Protein AF-A0AAX0VH56-F1 (afdb_monomer)

Secondary structure (DSSP, 8-state):
--S-----HHHHHHHGGGSPP--PBTTBPPPPHHHHHHHHHH-

Structure (mmCIF, N/CA/C/O backbone):
data_AF-A0AAX0VH56-F1
#
_entry.id   AF-A0AAX0VH56-F1
#
loop_
_atom_site.group_PDB
_atom_site.id
_atom_site.type_symbol
_atom_site.label_atom_id
_atom_site.label_alt_id
_atom_site.label_comp_id
_atom_site.label_asym_id
_atom_site.label_entity_id
_atom_site.label_seq_id
_atom_site.pdbx_PDB_ins_code
_atom_site.Cartn_x
_atom_site.Cartn_y
_atom_site.Cartn_z
_atom_site.occupancy
_atom_site.B_iso_or_equiv
_atom_site.auth_seq_id
_atom_site.auth_comp_id
_atom_site.auth_asym_id
_atom_site.auth_atom_id
_atom_site.pdbx_PDB_model_num
ATOM 1 N N . MET A 1 1 ? -1.226 9.215 22.853 1.00 48.34 1 MET A N 1
ATOM 2 C CA . MET A 1 1 ? -1.752 8.449 21.704 1.00 48.34 1 MET A CA 1
ATOM 3 C C . MET A 1 1 ? -1.388 9.207 20.440 1.00 48.34 1 MET A C 1
ATOM 5 O O . MET A 1 1 ? -1.759 10.370 20.332 1.00 48.34 1 MET A O 1
ATOM 9 N N . SER A 1 2 ? -0.583 8.618 19.553 1.00 58.97 2 SER A N 1
ATOM 10 C CA . SER A 1 2 ? -0.283 9.231 18.253 1.00 58.97 2 SER A CA 1
ATOM 11 C C . SER A 1 2 ? -1.588 9.381 17.467 1.00 58.97 2 SER A C 1
ATOM 13 O O . SER A 1 2 ? -2.347 8.424 17.364 1.00 58.97 2 SER A O 1
ATOM 15 N N . ARG A 1 3 ? -1.864 10.579 16.942 1.00 63.19 3 ARG A N 1
ATOM 16 C CA . ARG A 1 3 ? -3.052 10.881 16.118 1.00 63.19 3 ARG A CA 1
ATOM 17 C C . ARG A 1 3 ? -2.952 10.362 14.680 1.00 63.19 3 ARG A C 1
ATOM 19 O O . ARG A 1 3 ? -3.839 10.622 13.879 1.00 63.19 3 ARG A O 1
ATOM 26 N N . PHE A 1 4 ? -1.854 9.691 14.345 1.00 70.19 4 PHE A N 1
ATOM 27 C CA . PHE A 1 4 ? -1.645 9.097 13.035 1.00 70.19 4 PHE A CA 1
ATOM 28 C C . PHE A 1 4 ? -2.201 7.676 13.061 1.00 70.19 4 PHE A C 1
ATOM 30 O O . PHE A 1 4 ? -1.582 6.773 13.623 1.00 70.19 4 PHE A O 1
ATOM 37 N N . GLN A 1 5 ? -3.403 7.508 12.513 1.00 79.62 5 GLN A N 1
ATOM 38 C CA . GLN A 1 5 ? -3.918 6.186 12.182 1.00 79.62 5 GLN A CA 1
ATOM 39 C C . GLN A 1 5 ? -3.227 5.715 10.898 1.00 79.62 5 GLN A C 1
ATOM 41 O O . GLN A 1 5 ? -3.084 6.477 9.946 1.00 79.62 5 GLN A O 1
ATOM 46 N N . MET A 1 6 ? -2.747 4.476 10.914 1.00 88.19 6 MET A N 1
ATOM 47 C CA . MET A 1 6 ? -2.131 3.786 9.782 1.00 88.19 6 MET A CA 1
ATOM 48 C C . MET A 1 6 ? -2.744 2.393 9.697 1.00 88.19 6 MET A C 1
ATOM 50 O O . MET A 1 6 ? -3.193 1.852 10.713 1.00 88.19 6 MET A O 1
ATOM 54 N N . LEU A 1 7 ? -2.755 1.814 8.498 1.00 93.12 7 LEU A N 1
ATOM 55 C CA . LEU A 1 7 ? -3.208 0.440 8.324 1.00 93.12 7 LEU A CA 1
ATOM 56 C C . LEU A 1 7 ? -2.217 -0.507 9.000 1.00 93.12 7 LEU A C 1
ATOM 58 O O . LEU A 1 7 ? -1.000 -0.344 8.860 1.00 93.12 7 LEU A O 1
ATOM 62 N N . SER A 1 8 ? -2.728 -1.522 9.698 1.00 93.81 8 SER A N 1
ATOM 63 C CA . SER A 1 8 ? -1.882 -2.643 10.106 1.00 93.81 8 SER A CA 1
ATOM 64 C C . SER A 1 8 ? -1.423 -3.423 8.875 1.00 93.81 8 SER A C 1
ATOM 66 O O . SER A 1 8 ? -2.091 -3.429 7.839 1.00 93.81 8 SER A O 1
ATOM 68 N N . 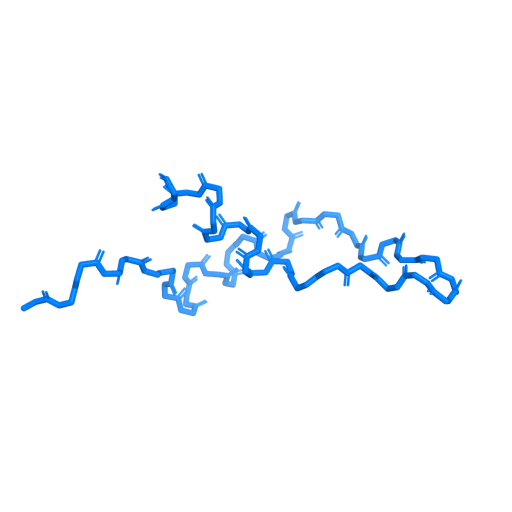ASP A 1 9 ? -0.313 -4.149 8.995 1.00 94.62 9 ASP A N 1
ATOM 69 C CA . ASP A 1 9 ? 0.179 -4.981 7.891 1.00 94.62 9 ASP A CA 1
ATOM 70 C C . ASP A 1 9 ? -0.847 -6.042 7.479 1.00 94.62 9 ASP A C 1
ATOM 72 O O . ASP A 1 9 ? -1.073 -6.264 6.297 1.00 94.62 9 ASP A O 1
ATOM 76 N N . THR A 1 10 ? -1.569 -6.617 8.444 1.00 96.81 10 THR A N 1
ATOM 77 C CA . THR A 1 10 ? -2.650 -7.576 8.176 1.00 96.81 10 THR A CA 1
ATOM 78 C C . THR A 1 10 ? -3.812 -6.974 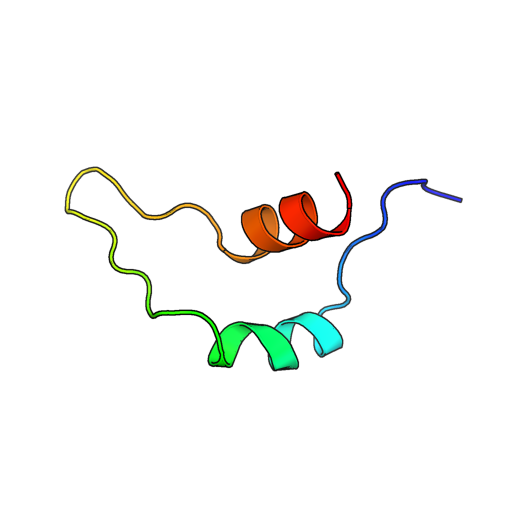7.388 1.00 96.81 10 THR A C 1
ATOM 80 O O . THR A 1 10 ? -4.374 -7.644 6.527 1.00 96.81 10 THR A O 1
ATOM 83 N N . GLN A 1 11 ? -4.183 -5.719 7.654 1.00 95.19 11 GLN A N 1
ATOM 84 C CA . GLN A 1 11 ? -5.205 -5.020 6.873 1.00 95.19 11 GLN A CA 1
ATOM 85 C C . GLN A 1 11 ? -4.689 -4.699 5.470 1.00 95.19 11 GLN A C 1
ATOM 87 O O . GLN A 1 11 ? -5.424 -4.834 4.494 1.00 95.19 11 GLN A O 1
ATOM 92 N N . TRP A 1 12 ? -3.420 -4.303 5.366 1.00 95.19 12 TRP A N 1
ATOM 93 C CA . TRP A 1 12 ? -2.781 -4.019 4.090 1.00 95.19 12 TRP A CA 1
ATOM 94 C C . TRP A 1 12 ? -2.721 -5.254 3.181 1.00 95.19 12 TRP A C 1
ATOM 96 O O . TRP A 1 12 ? -3.072 -5.143 2.010 1.00 95.19 12 TRP A O 1
ATOM 106 N N . GLU A 1 13 ? -2.379 -6.431 3.709 1.00 96.56 13 GLU A N 1
ATOM 107 C CA . GLU A 1 13 ? -2.350 -7.700 2.957 1.00 96.56 13 GLU A CA 1
ATOM 108 C C . GLU A 1 13 ? -3.713 -8.086 2.356 1.00 96.56 13 GLU A C 1
ATOM 110 O O . GLU A 1 13 ? -3.776 -8.739 1.317 1.00 96.56 13 GLU A O 1
ATOM 115 N N . LEU A 1 14 ? -4.824 -7.651 2.961 1.00 96.31 14 LEU A N 1
ATOM 116 C CA . LEU A 1 14 ? -6.162 -7.867 2.401 1.00 96.31 14 LEU A CA 1
ATOM 117 C C . LEU A 1 14 ? -6.476 -6.903 1.248 1.00 96.31 14 LEU A C 1
ATOM 119 O O . LEU A 1 14 ? -7.210 -7.259 0.329 1.00 96.31 14 LEU A O 1
ATOM 123 N N . ILE A 1 15 ? -5.934 -5.684 1.295 1.00 94.25 15 ILE A N 1
ATOM 124 C CA . ILE A 1 15 ? -6.217 -4.616 0.326 1.00 94.25 15 ILE A CA 1
ATOM 125 C C . ILE A 1 15 ? -5.279 -4.696 -0.880 1.00 94.25 15 ILE A C 1
ATOM 127 O O . ILE A 1 15 ? -5.725 -4.531 -2.015 1.00 94.25 15 ILE A O 1
ATOM 131 N N . ALA A 1 16 ? -3.987 -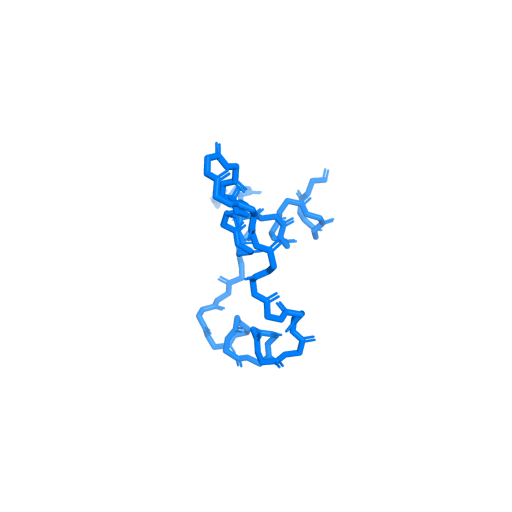4.944 -0.656 1.00 93.69 16 ALA A N 1
ATOM 132 C CA . ALA A 1 16 ? -2.955 -4.891 -1.687 1.00 93.69 16 ALA A CA 1
ATOM 133 C C . ALA A 1 16 ? -3.266 -5.746 -2.935 1.00 93.69 16 ALA A C 1
ATOM 135 O O . ALA A 1 16 ? -3.075 -5.233 -4.040 1.00 93.69 16 ALA A O 1
ATOM 136 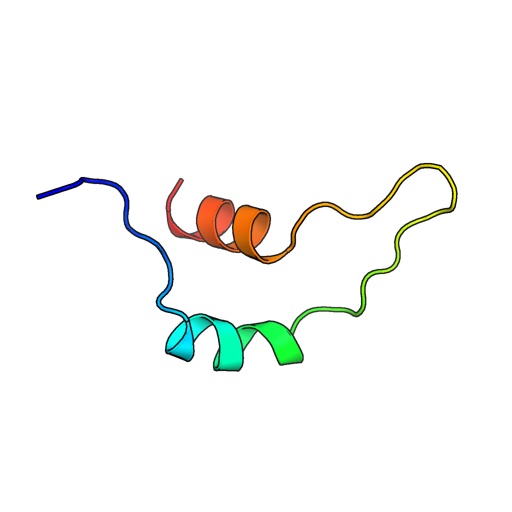N N . PRO A 1 17 ? -3.809 -6.979 -2.823 1.00 94.75 17 PRO A N 1
ATOM 137 C CA . PRO A 1 17 ? -4.158 -7.799 -3.986 1.00 94.75 17 PRO A CA 1
ATOM 138 C C . PRO A 1 17 ? -5.323 -7.247 -4.820 1.00 94.75 17 P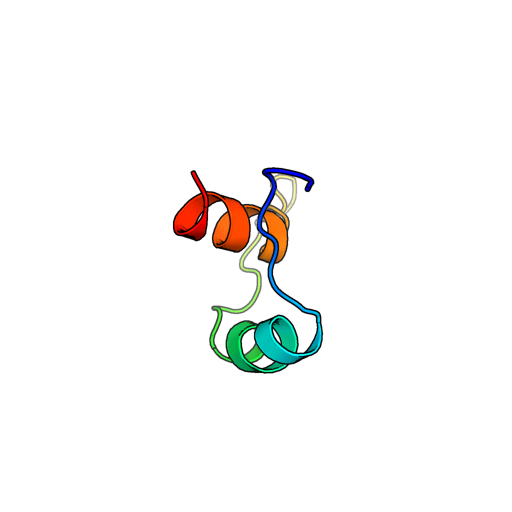RO A C 1
ATOM 140 O O . PRO A 1 17 ? -5.498 -7.652 -5.965 1.00 94.75 17 PRO A O 1
ATOM 143 N N . MET A 1 18 ? -6.136 -6.350 -4.254 1.00 93.75 18 MET A N 1
ATOM 144 C CA . MET A 1 18 ? -7.279 -5.734 -4.937 1.00 93.75 18 MET A CA 1
ATOM 145 C C . MET A 1 18 ? -6.882 -4.493 -5.742 1.00 93.75 18 MET A C 1
ATOM 147 O O . MET A 1 18 ? -7.673 -3.990 -6.541 1.00 93.75 18 MET A O 1
ATOM 151 N N . LEU A 1 19 ? -5.676 -3.966 -5.518 1.00 90.31 19 LEU A N 1
ATOM 152 C CA . LEU A 1 19 ? -5.191 -2.788 -6.221 1.00 90.31 19 LEU A CA 1
ATOM 153 C C . LEU A 1 19 ? -4.762 -3.150 -7.648 1.00 90.31 19 LEU A C 1
ATOM 155 O O . LEU A 1 19 ? -4.259 -4.250 -7.892 1.00 90.31 19 LEU A O 1
ATOM 159 N N . PRO A 1 20 ? -4.913 -2.222 -8.610 1.00 87.00 20 PRO A N 1
ATOM 160 C CA . PRO A 1 20 ? -4.378 -2.432 -9.944 1.00 87.00 20 PRO A CA 1
ATOM 161 C C . PRO A 1 20 ? -2.865 -2.658 -9.870 1.00 87.00 20 PRO A C 1
ATOM 163 O O . PRO A 1 20 ? -2.155 -2.021 -9.084 1.00 87.00 20 PRO A O 1
ATOM 166 N N . THR A 1 21 ? -2.355 -3.543 -10.727 1.00 81.56 21 THR A N 1
ATOM 167 C CA . THR A 1 21 ? -0.912 -3.715 -10.902 1.00 81.56 21 THR A CA 1
ATOM 168 C C . THR A 1 21 ? -0.266 -2.370 -11.228 1.00 81.56 21 THR A C 1
ATOM 170 O O . THR A 1 21 ? -0.843 -1.543 -11.932 1.00 81.56 21 THR A O 1
ATOM 173 N N . ARG A 1 22 ? 0.939 -2.118 -10.6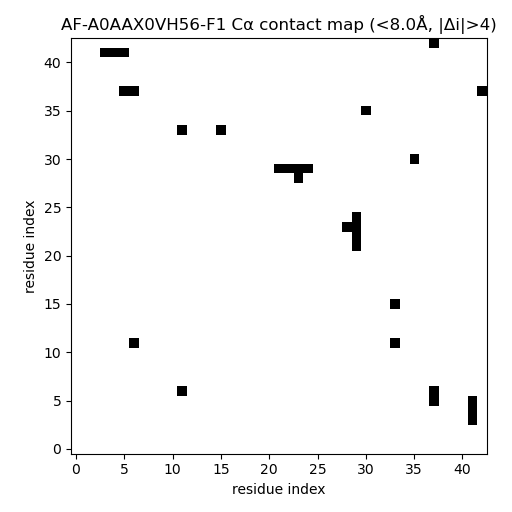98 1.00 72.44 22 ARG A N 1
ATOM 174 C CA . ARG A 1 22 ? 1.658 -0.853 -10.922 1.00 72.44 22 ARG A CA 1
ATOM 175 C C . ARG A 1 22 ? 1.892 -0.629 -12.421 1.00 72.44 22 ARG A C 1
ATOM 177 O O . ARG A 1 22 ? 2.855 -1.135 -12.986 1.00 72.44 22 ARG A O 1
ATOM 184 N N . THR A 1 23 ? 1.071 0.207 -13.048 1.00 74.00 23 THR A N 1
ATOM 185 C CA . THR A 1 23 ? 1.214 0.633 -14.451 1.00 74.00 23 THR A CA 1
ATOM 186 C C . THR A 1 23 ? 2.070 1.898 -14.567 1.00 74.00 23 THR A C 1
ATOM 188 O O . THR A 1 23 ? 1.678 2.879 -15.206 1.00 74.00 23 THR A O 1
ATOM 191 N N . GLY A 1 24 ? 3.221 1.931 -13.889 1.00 76.50 24 GLY A N 1
ATOM 192 C CA . GLY A 1 24 ? 4.166 3.041 -14.028 1.00 76.50 24 GLY A CA 1
ATOM 193 C C . GLY A 1 24 ? 4.693 3.136 -15.464 1.00 76.50 24 GLY A C 1
ATOM 194 O O . GLY A 1 24 ? 4.836 2.121 -16.143 1.00 76.50 24 GLY A O 1
ATOM 195 N N . ARG A 1 25 ? 4.997 4.350 -15.939 1.00 79.25 25 ARG A N 1
ATOM 196 C CA . ARG A 1 25 ? 5.697 4.545 -17.222 1.00 79.25 25 ARG A CA 1
ATOM 197 C C . ARG A 1 25 ? 7.201 4.630 -16.970 1.00 79.25 25 ARG A C 1
ATOM 199 O O . ARG A 1 25 ? 7.622 5.086 -15.907 1.00 79.25 25 ARG A O 1
ATOM 206 N N . ALA A 1 26 ? 8.019 4.240 -17.947 1.00 78.81 26 ALA A N 1
ATOM 207 C CA . ALA A 1 26 ? 9.465 4.452 -17.865 1.00 78.81 26 ALA A CA 1
ATOM 208 C C . ALA A 1 26 ? 9.762 5.949 -17.629 1.00 78.81 26 ALA A C 1
ATOM 210 O O . ALA A 1 26 ? 9.205 6.807 -18.311 1.00 78.81 26 ALA A O 1
ATOM 211 N N . GLY A 1 27 ? 10.565 6.264 -16.608 1.00 84.38 27 GLY A N 1
ATOM 212 C CA . GLY A 1 27 ? 10.857 7.643 -16.183 1.00 84.38 27 GLY A CA 1
ATOM 213 C C . GLY A 1 27 ? 9.775 8.322 -15.327 1.00 84.38 27 GLY A C 1
ATOM 214 O O . GLY A 1 27 ? 10.013 9.407 -14.805 1.00 84.38 27 GLY A O 1
ATOM 215 N N . ARG A 1 28 ? 8.611 7.690 -15.123 1.00 80.75 28 ARG A N 1
ATOM 216 C CA . ARG A 1 28 ? 7.566 8.149 -14.195 1.00 80.75 28 ARG A CA 1
ATOM 217 C C . ARG A 1 28 ? 6.996 6.956 -13.418 1.00 80.75 28 ARG A C 1
ATOM 219 O O . ARG A 1 28 ? 5.933 6.435 -13.784 1.00 80.75 28 ARG A O 1
ATOM 226 N N . PRO A 1 29 ? 7.709 6.491 -12.376 1.00 77.38 29 PRO A N 1
ATOM 227 C CA . PRO A 1 29 ? 7.249 5.373 -11.567 1.00 77.38 29 PRO A CA 1
ATOM 228 C C . PRO A 1 29 ? 5.930 5.720 -10.873 1.00 77.38 29 PRO A C 1
ATOM 230 O O . PRO A 1 29 ? 5.637 6.881 -10.582 1.00 77.38 29 PRO A O 1
ATOM 233 N N . PHE A 1 30 ? 5.122 4.694 -10.623 1.00 80.06 30 PHE A N 1
ATOM 234 C CA . PHE A 1 30 ? 3.924 4.845 -9.809 1.00 80.06 30 PHE A CA 1
ATOM 235 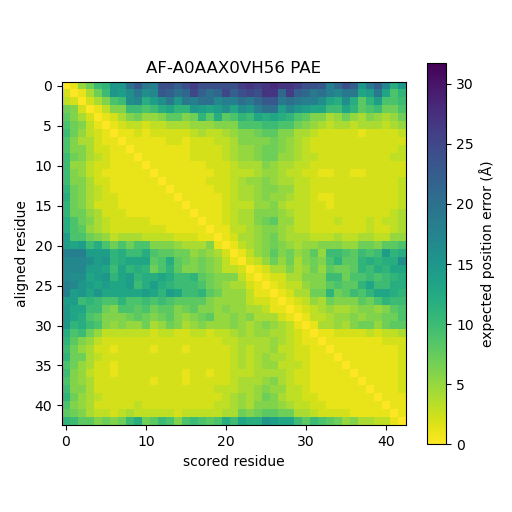C C . PHE A 1 30 ? 4.327 5.091 -8.348 1.00 80.06 30 PHE A C 1
ATOM 237 O O . PHE A 1 30 ? 5.321 4.530 -7.884 1.00 80.06 30 PHE A O 1
ATOM 244 N N . ALA A 1 31 ? 3.566 5.924 -7.636 1.00 81.44 31 ALA A N 1
ATOM 245 C CA . ALA A 1 31 ? 3.814 6.200 -6.223 1.00 81.44 31 ALA A CA 1
ATOM 246 C C . ALA A 1 31 ? 3.670 4.935 -5.360 1.00 81.44 31 ALA A C 1
ATOM 248 O O . ALA A 1 31 ? 3.132 3.911 -5.800 1.00 81.44 31 ALA A O 1
ATOM 249 N N . ASP A 1 32 ? 4.143 4.993 -4.114 1.00 89.38 32 ASP A N 1
ATOM 250 C CA . ASP A 1 32 ? 3.868 3.900 -3.194 1.00 89.38 32 ASP A CA 1
ATOM 251 C C . ASP A 1 32 ? 2.361 3.776 -2.929 1.00 89.38 32 ASP A C 1
ATOM 253 O O . ASP A 1 32 ? 1.694 4.749 -2.573 1.00 89.38 32 ASP A O 1
ATOM 257 N N . ALA A 1 33 ? 1.817 2.582 -3.173 1.00 90.94 33 ALA A N 1
ATOM 258 C CA . ALA A 1 33 ? 0.379 2.370 -3.144 1.00 90.94 33 ALA A CA 1
ATOM 259 C C . ALA A 1 33 ? -0.166 2.432 -1.712 1.00 90.94 33 ALA A C 1
ATOM 261 O O . ALA A 1 33 ? -1.276 2.923 -1.517 1.00 90.94 33 ALA A O 1
ATOM 262 N N . ARG A 1 34 ? 0.623 2.005 -0.714 1.00 92.31 34 ARG A N 1
ATOM 263 C CA . ARG A 1 34 ? 0.220 2.045 0.695 1.00 92.31 34 ARG A CA 1
ATOM 264 C C . ARG A 1 34 ? 0.104 3.477 1.170 1.00 92.31 34 ARG A C 1
ATOM 266 O O . ARG A 1 34 ? -0.950 3.855 1.669 1.00 92.31 34 ARG A O 1
ATOM 273 N N . THR A 1 35 ? 1.115 4.294 0.893 1.00 90.62 35 THR A N 1
ATOM 274 C CA . THR A 1 35 ? 1.095 5.721 1.238 1.00 90.62 35 THR A CA 1
ATOM 275 C C . THR A 1 35 ? -0.108 6.442 0.628 1.00 90.62 35 THR A C 1
ATOM 277 O O . THR A 1 35 ? -0.743 7.258 1.292 1.00 90.62 35 THR A O 1
ATOM 280 N N . MET A 1 36 ? -0.455 6.134 -0.626 1.00 90.94 36 MET A N 1
ATOM 281 C CA . MET A 1 36 ? -1.624 6.730 -1.283 1.00 90.94 36 MET A CA 1
ATOM 282 C C . MET A 1 36 ? -2.939 6.298 -0.630 1.00 90.94 36 MET A C 1
ATOM 284 O O . MET A 1 36 ? -3.800 7.140 -0.385 1.00 90.94 36 MET A O 1
ATOM 288 N N . VAL A 1 37 ? -3.101 5.008 -0.327 1.00 91.94 37 VAL A N 1
ATOM 289 C CA . VAL A 1 37 ? -4.313 4.480 0.317 1.00 91.94 37 VAL A CA 1
ATOM 290 C C . VAL A 1 37 ? -4.465 5.019 1.740 1.00 91.94 37 VAL A C 1
ATOM 292 O O . VAL A 1 37 ? -5.544 5.483 2.097 1.00 91.94 37 VAL A O 1
ATOM 295 N N . GLU A 1 38 ? -3.395 5.034 2.533 1.00 93.25 38 GLU A N 1
ATOM 296 C CA . GLU A 1 38 ? -3.409 5.598 3.888 1.00 93.25 38 GLU A CA 1
ATOM 297 C C . GLU A 1 38 ? -3.760 7.089 3.868 1.00 93.25 38 GLU A C 1
ATOM 299 O O . GLU A 1 38 ? -4.589 7.532 4.660 1.00 93.25 38 GLU A O 1
ATOM 304 N N . ALA A 1 39 ? -3.224 7.854 2.911 1.00 90.00 39 ALA A N 1
ATOM 305 C CA . ALA A 1 39 ? -3.612 9.247 2.718 1.00 90.00 39 ALA A CA 1
ATOM 306 C C . ALA A 1 39 ? -5.075 9.397 2.269 1.00 90.00 39 ALA A C 1
ATOM 308 O O . ALA A 1 39 ? -5.716 10.382 2.605 1.00 90.00 39 ALA A O 1
ATOM 309 N N . ILE A 1 40 ? -5.649 8.456 1.517 1.00 91.44 40 ILE A N 1
ATOM 310 C CA . ILE A 1 40 ? -7.071 8.518 1.150 1.00 91.44 40 ILE A CA 1
ATOM 311 C C . ILE A 1 40 ? -7.971 8.278 2.368 1.00 91.44 40 ILE A C 1
ATOM 313 O O . ILE A 1 40 ? -8.973 8.978 2.499 1.00 91.44 40 ILE A O 1
ATOM 317 N N . ILE A 1 41 ? -7.618 7.314 3.225 1.00 91.56 41 ILE A N 1
ATOM 318 C CA . ILE A 1 41 ? -8.424 6.892 4.382 1.00 91.56 41 ILE A CA 1
ATOM 319 C C . ILE A 1 41 ? -8.302 7.877 5.553 1.00 91.56 41 ILE A C 1
ATOM 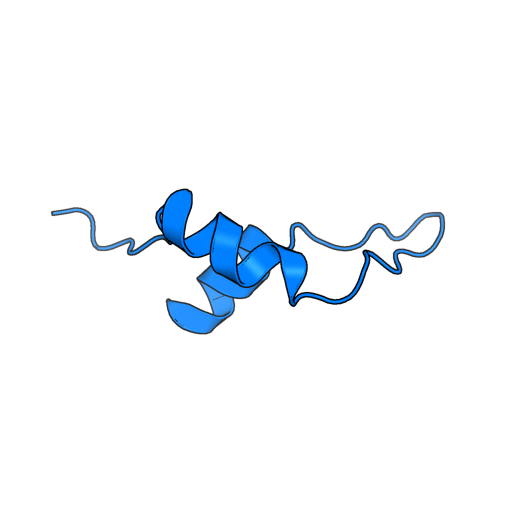321 O O . ILE A 1 41 ? -9.298 8.141 6.221 1.00 91.56 41 ILE A O 1
ATOM 325 N N . TYR A 1 42 ? -7.096 8.394 5.814 1.00 89.56 42 TYR A N 1
ATOM 326 C CA . TYR A 1 42 ? -6.775 9.124 7.047 1.00 89.56 42 TYR A CA 1
ATOM 327 C C . TYR A 1 42 ? -6.412 10.609 6.854 1.00 89.56 42 TYR A C 1
ATOM 329 O O . TYR A 1 42 ? -6.060 11.260 7.841 1.00 89.56 42 TYR A O 1
ATOM 337 N N . ARG A 1 43 ? -6.471 11.155 5.627 1.00 77.81 43 ARG A N 1
ATOM 338 C CA . ARG A 1 43 ? -6.462 12.620 5.417 1.00 77.81 43 ARG A CA 1
ATOM 339 C C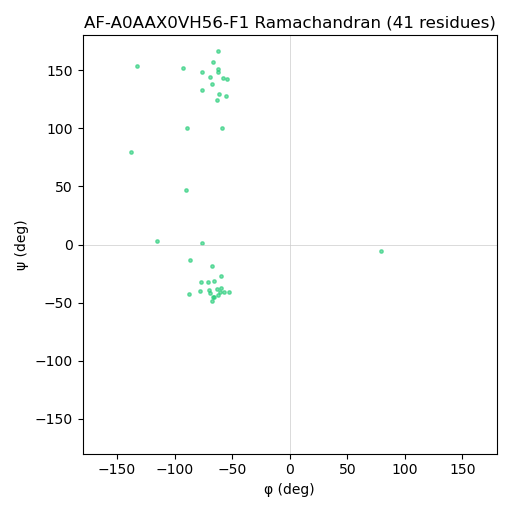 . ARG A 1 43 ? -7.835 13.220 5.696 1.00 77.81 43 ARG A C 1
ATOM 341 O O . ARG A 1 43 ? -7.853 14.394 6.119 1.00 77.81 43 ARG A O 1
#

Foldseek 3Di:
DDLQDADDPVRCVVCVVVDDDFPADVVGGDDDPRVVVSVVVRD

Radius of gyration: 12.36 Å; Cα contacts (8 Å, |Δi|>4): 15; chains: 1; bounding box: 19×20×40 Å

Sequence (43 aa):
MSRFQMLSDTQWELIAPMLPTRTGRAGRPFADARTMVEAIIYR

Organism: Micrococcus luteus (NCBI:txid1270)

InterPro domains:
  IPR025161 Insertion element IS402-like domain [PF13340] (7-43)

pLDDT: mean 85.35, std 10.76, range [48.34, 96.81]

Nearest PDB structures (foldseek):
  4dqq-assembly1_A  TM=2.223E-01  e=8.685E+00  Geobacillus kaustophilus HTA426

Solvent-accessible surface area (backbone atoms only — not comparable to full-atom values): 2974 Å² total; per-residue (Å²): 130,82,88,74,77,72,78,50,70,75,58,43,66,68,47,59,80,75,49,79,77,85,81,45,48,94,99,47,74,61,74,66,63,64,64,52,50,46,48,69,77,67,106

Mean predicted aligned error: 5.55 Å